Protein AF-A0A7J9KG15-F1 (afdb_monomer)

InterPro domains:
  IPR039307 GPI-anchored protein LORELEI-like [PTHR31533] (1-85)
  IPR058888 GPI-anchored protein LLG1-like domain [PF26578] (4-80)

Solvent-accessible surface area (backbone atoms only — not comparable to full-atom values): 5403 Å² total; per-residue (Å²): 90,97,69,68,58,89,79,55,81,58,59,62,35,50,74,55,34,46,76,93,78,49,52,40,74,43,33,40,54,23,44,42,70,66,44,46,88,44,42,73,56,47,66,33,84,92,47,52,30,45,61,54,43,51,52,49,50,27,65,78,54,70,47,65,89,59,50,64,71,69,57,38,62,78,54,96,87,38,65,81,62,75,78,73,73,78,86,125

Foldseek 3Di:
DPDPLVPDDLCLQQVQQDDDVRQLVRNQVSVLVVCVVVVVVLPPPVDCVVVVNQVVNCVVNVDDPCPCVVSFAPDPVTHDRDPPDPPD

Nearest PDB structures (foldseek):
  6a5d-assembly2_B  TM=9.292E-01  e=3.312E-10  Arabidopsis thaliana
  6a5e-assembly2_D  TM=9.715E-01  e=2.087E-09  Arabidopsis thaliana

pLDDT: mean 86.38, std 12.65, range [38.81, 95.12]

Sequence (88 aa):
CPIKFEFLNYTIITSECKGPKYPANRCCAAFKKFACPYAKQINDLTTDCASTMFSYINLYGKYPPGLFAAECREGKQGLKCPKSAPTR

Radius of gyration: 12.72 Å; Cα contacts (8 Å, |Δi|>4): 76; chains: 1; bounding box: 36×28×29 Å

Organism: NCBI:txid34283

Secondary structure (DSSP, 8-state):
--S-GGGS-THHHHTTS-TTT--HHHHHHHHHHHHGGGHHHHT-TTSSHHHHHHHHHHHHHTPPTTHHHHH---STT--PPPP-----

Structure (mmCIF, N/CA/C/O backbone):
data_AF-A0A7J9KG15-F1
#
_entry.id   AF-A0A7J9KG15-F1
#
loop_
_atom_site.group_PDB
_atom_site.id
_atom_site.type_symbol
_atom_site.label_atom_id
_atom_site.label_alt_id
_atom_site.label_comp_id
_atom_site.label_asym_id
_atom_site.label_entity_id
_atom_site.label_seq_id
_atom_site.pdbx_PDB_ins_code
_atom_site.Cartn_x
_atom_site.Cartn_y
_atom_site.Cartn_z
_atom_site.occupancy
_atom_site.B_iso_or_equiv
_atom_site.auth_seq_id
_atom_site.auth_comp_id
_atom_site.auth_asym_id
_atom_site.auth_atom_id
_atom_site.pdbx_PDB_model_num
ATOM 1 N N . CYS A 1 1 ? -6.372 -1.425 14.193 1.00 83.94 1 CYS A N 1
ATOM 2 C CA . CYS A 1 1 ? -7.033 -1.055 12.924 1.00 83.94 1 CYS A CA 1
ATOM 3 C C . CYS A 1 1 ? -8.407 -1.728 12.826 1.00 83.94 1 CYS A C 1
ATOM 5 O O . CYS A 1 1 ? -8.462 -2.926 13.077 1.00 83.94 1 CYS A O 1
ATOM 7 N N . PRO A 1 2 ? -9.508 -1.037 12.456 1.00 89.06 2 PRO A N 1
ATOM 8 C CA . PRO A 1 2 ? -10.821 -1.682 12.284 1.00 89.06 2 PRO A CA 1
ATOM 9 C C . PRO A 1 2 ? -10.915 -2.559 11.021 1.00 89.06 2 PRO A C 1
ATOM 11 O O . PRO A 1 2 ? -11.817 -3.385 10.907 1.00 89.06 2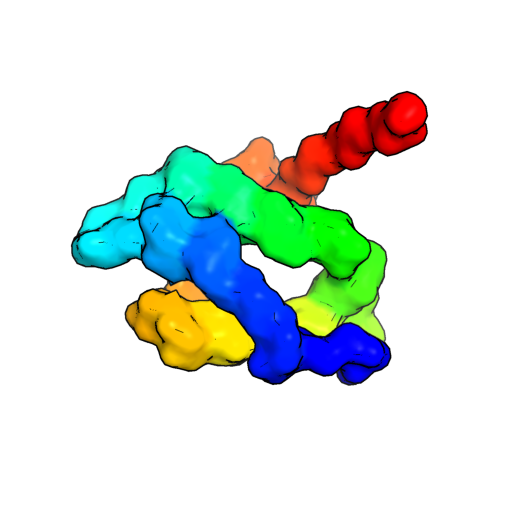 PRO A O 1
ATOM 14 N N . ILE A 1 3 ? -9.995 -2.387 10.066 1.00 92.31 3 ILE A N 1
ATOM 15 C CA . ILE A 1 3 ? -9.933 -3.179 8.834 1.00 92.31 3 ILE A CA 1
ATOM 16 C C . ILE A 1 3 ? -9.101 -4.439 9.075 1.00 92.31 3 ILE A C 1
ATOM 18 O O . ILE A 1 3 ? -7.948 -4.361 9.499 1.00 92.31 3 ILE A O 1
ATOM 22 N N . LYS A 1 4 ? -9.666 -5.604 8.747 1.00 92.88 4 LYS A N 1
ATOM 23 C CA . LYS A 1 4 ? -8.960 -6.889 8.812 1.00 92.88 4 LYS A CA 1
ATOM 24 C C . LYS A 1 4 ? -8.143 -7.125 7.539 1.00 92.88 4 LYS A C 1
ATOM 26 O O . LYS A 1 4 ? -8.550 -7.898 6.675 1.00 92.88 4 LYS A O 1
ATOM 31 N N . PHE A 1 5 ? -7.001 -6.444 7.425 1.00 93.75 5 PHE A N 1
ATOM 32 C CA . PHE A 1 5 ? -6.103 -6.556 6.266 1.00 93.75 5 PHE A CA 1
ATOM 33 C C . PHE A 1 5 ? -5.696 -8.007 5.962 1.00 93.75 5 PHE A C 1
ATOM 35 O O . PHE A 1 5 ? -5.655 -8.383 4.799 1.00 93.75 5 PHE A O 1
ATOM 42 N N . GLU A 1 6 ? -5.526 -8.840 6.989 1.00 92.31 6 GLU A N 1
ATOM 43 C CA . GLU A 1 6 ? -5.197 -10.270 6.884 1.00 92.31 6 GLU A CA 1
ATOM 44 C C . GLU A 1 6 ? -6.038 -11.051 5.861 1.00 92.31 6 GLU A C 1
ATOM 46 O O . GLU A 1 6 ? -5.499 -11.898 5.149 1.00 92.31 6 GLU A O 1
ATOM 51 N N . PHE A 1 7 ? -7.336 -10.739 5.768 1.00 92.50 7 PHE A N 1
ATOM 52 C CA . PHE A 1 7 ? -8.305 -11.457 4.932 1.00 92.50 7 PHE A CA 1
ATOM 53 C C . PHE A 1 7 ? -8.618 -10.750 3.605 1.00 92.50 7 PHE A C 1
ATOM 55 O O . PHE A 1 7 ? -9.554 -11.139 2.905 1.00 92.50 7 PHE A O 1
ATOM 62 N N . LEU A 1 8 ? -7.886 -9.690 3.250 1.00 94.12 8 LEU A N 1
ATOM 63 C CA . LEU A 1 8 ? -8.096 -8.999 1.979 1.00 94.12 8 LEU A CA 1
ATOM 64 C C . LEU A 1 8 ? -7.457 -9.746 0.804 1.00 94.12 8 LEU A C 1
ATOM 66 O O . LEU A 1 8 ? -6.545 -10.555 0.952 1.00 94.12 8 LEU A O 1
ATOM 70 N N . ASN A 1 9 ? -7.928 -9.441 -0.406 1.00 93.69 9 ASN A N 1
A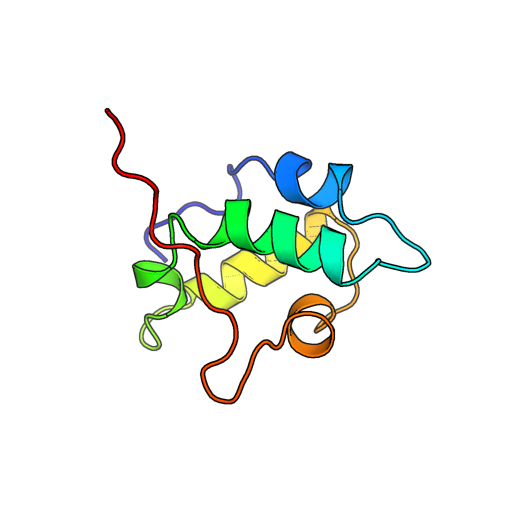TOM 71 C CA . ASN A 1 9 ? -7.391 -10.032 -1.623 1.00 93.69 9 ASN A CA 1
ATOM 72 C C . ASN A 1 9 ? -6.116 -9.297 -2.085 1.00 93.69 9 ASN A C 1
ATOM 74 O O . ASN A 1 9 ? -6.183 -8.232 -2.701 1.00 93.69 9 ASN A O 1
ATOM 78 N N . TYR A 1 10 ? -4.954 -9.900 -1.826 1.00 94.06 10 TYR A N 1
ATOM 79 C CA . TYR A 1 10 ? -3.639 -9.381 -2.226 1.00 94.06 10 TYR A CA 1
ATOM 80 C C . TYR A 1 10 ? -3.275 -9.648 -3.691 1.00 94.06 10 TYR A C 1
ATOM 82 O O . TYR A 1 10 ? -2.312 -9.063 -4.195 1.00 94.06 10 TYR A O 1
ATOM 90 N N . THR A 1 11 ? -4.054 -10.465 -4.408 1.00 94.19 11 THR A N 1
ATOM 91 C CA . THR A 1 11 ? -3.826 -10.760 -5.830 1.00 94.19 11 THR A CA 1
ATOM 92 C C . THR A 1 11 ? -3.858 -9.497 -6.681 1.00 94.19 11 THR A C 1
ATOM 94 O O . THR A 1 11 ? -3.127 -9.414 -7.664 1.00 94.19 11 THR A O 1
ATOM 97 N N . ILE A 1 12 ? -4.614 -8.468 -6.282 1.00 93.19 12 ILE A N 1
ATOM 98 C CA . ILE A 1 12 ? -4.641 -7.178 -6.988 1.00 93.19 12 ILE A CA 1
ATOM 99 C C . ILE A 1 12 ? -3.264 -6.501 -7.050 1.00 93.19 12 ILE A C 1
ATOM 101 O O . ILE A 1 12 ? -2.989 -5.785 -8.006 1.00 93.19 12 ILE A O 1
ATOM 105 N N . ILE A 1 13 ? -2.390 -6.753 -6.067 1.00 93.62 13 ILE A N 1
ATOM 106 C CA . ILE A 1 13 ? -1.013 -6.250 -6.052 1.00 93.62 13 ILE A CA 1
ATOM 107 C C . ILE A 1 13 ? -0.073 -7.279 -6.674 1.00 93.62 13 ILE A C 1
ATOM 109 O O . ILE A 1 13 ? 0.704 -6.938 -7.560 1.00 93.62 13 ILE A O 1
ATOM 113 N N . THR A 1 14 ? -0.141 -8.540 -6.241 1.00 93.38 14 THR A N 1
ATOM 114 C CA . THR A 1 14 ? 0.834 -9.580 -6.626 1.00 93.38 14 THR A CA 1
ATOM 115 C C . THR A 1 14 ? 0.714 -10.052 -8.076 1.00 93.38 14 THR A C 1
ATOM 117 O O . THR A 1 14 ? 1.682 -10.568 -8.638 1.00 93.38 14 THR A O 1
ATOM 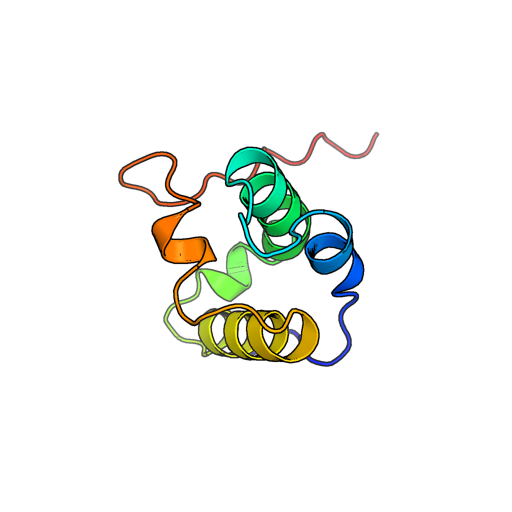120 N N . SER A 1 15 ? -0.434 -9.844 -8.725 1.00 93.69 15 SER A N 1
ATOM 121 C CA . SER A 1 15 ? -0.597 -10.119 -10.161 1.00 93.69 15 SER A CA 1
ATOM 122 C C . SER A 1 15 ? 0.060 -9.063 -11.058 1.00 93.69 15 SER A C 1
ATOM 124 O O . SER A 1 15 ? 0.548 -9.408 -12.136 1.00 93.69 15 SER A O 1
ATOM 126 N N . GLU A 1 16 ? 0.135 -7.812 -10.602 1.00 92.62 16 GLU A N 1
ATOM 127 C CA . GLU A 1 16 ? 0.604 -6.664 -11.390 1.00 92.62 16 GLU A CA 1
ATOM 128 C C . GLU A 1 16 ? 2.038 -6.244 -11.038 1.00 92.62 16 GLU A C 1
ATOM 130 O O . GLU A 1 16 ? 2.839 -5.908 -11.916 1.00 92.62 16 GLU A O 1
ATOM 135 N N . CYS A 1 17 ? 2.381 -6.273 -9.750 1.00 91.81 17 CYS A N 1
ATOM 136 C CA . CYS A 1 17 ? 3.681 -5.879 -9.227 1.00 91.81 17 CYS A CA 1
ATOM 137 C C . CYS A 1 17 ? 4.584 -7.105 -9.079 1.00 91.81 17 CYS A C 1
ATOM 139 O O . CYS A 1 17 ? 4.646 -7.735 -8.029 1.00 91.81 17 CYS A O 1
ATOM 141 N N . LYS A 1 18 ? 5.283 -7.477 -10.152 1.00 89.81 18 LYS A N 1
ATOM 142 C CA . LYS A 1 18 ? 6.166 -8.650 -10.148 1.00 89.81 18 LYS A CA 1
ATOM 143 C C . LYS A 1 18 ? 7.638 -8.257 -10.112 1.00 89.81 18 LYS A C 1
ATOM 145 O O . LYS A 1 18 ? 8.084 -7.364 -10.837 1.00 89.81 18 LYS A O 1
ATOM 150 N N . GLY A 1 19 ? 8.387 -8.965 -9.274 1.00 85.75 19 GLY A N 1
ATOM 151 C CA . GLY A 1 19 ? 9.843 -8.911 -9.255 1.00 85.75 19 GLY A CA 1
ATOM 152 C C . GLY A 1 19 ? 10.459 -9.561 -10.501 1.00 85.75 19 GLY A C 1
ATOM 153 O O . GLY A 1 19 ? 9.763 -10.240 -11.259 1.00 85.75 19 GLY A O 1
ATOM 154 N N . PRO A 1 20 ? 11.766 -9.359 -10.734 1.00 85.69 20 PRO A N 1
ATOM 155 C CA . PRO A 1 20 ? 12.711 -8.659 -9.854 1.00 85.69 20 PRO A CA 1
ATOM 156 C C . PRO A 1 20 ? 12.763 -7.137 -10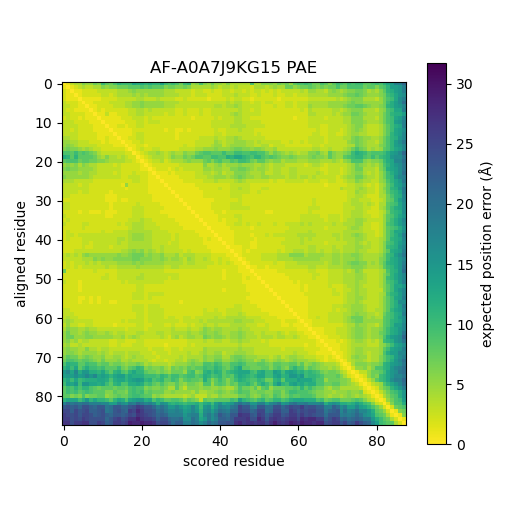.065 1.00 85.69 20 PRO A C 1
ATOM 158 O O . PRO A 1 20 ? 13.326 -6.433 -9.238 1.00 85.69 20 PRO A O 1
ATOM 161 N N . LYS A 1 21 ? 12.197 -6.621 -11.164 1.00 84.75 21 LYS A N 1
ATOM 162 C CA . LYS A 1 21 ? 12.322 -5.201 -11.540 1.00 84.75 21 LYS A CA 1
ATOM 163 C C . LYS A 1 21 ? 11.271 -4.279 -10.916 1.00 84.75 21 LYS A C 1
ATOM 165 O O . LYS A 1 21 ? 11.458 -3.076 -10.995 1.00 84.75 21 LYS A O 1
ATOM 170 N N . TYR A 1 22 ? 10.178 -4.823 -10.368 1.00 88.31 22 TYR A N 1
ATOM 171 C CA . TYR A 1 22 ? 9.095 -4.080 -9.702 1.00 88.31 22 TYR A CA 1
ATOM 172 C C . TYR A 1 22 ? 8.726 -2.759 -10.403 1.00 88.31 22 TYR A C 1
ATOM 174 O O . TYR A 1 22 ? 8.969 -1.682 -9.868 1.00 88.31 22 TYR A O 1
ATOM 182 N N . PRO A 1 23 ? 8.156 -2.809 -11.620 1.00 89.88 23 PRO A N 1
ATOM 183 C CA . PRO A 1 23 ? 7.914 -1.603 -12.406 1.00 89.88 23 PRO A CA 1
ATOM 184 C C . PRO A 1 23 ? 6.975 -0.636 -11.669 1.00 89.88 23 PRO A C 1
ATOM 186 O O . PRO A 1 23 ? 5.782 -0.929 -11.531 1.00 89.88 23 PRO A O 1
ATOM 189 N N . ALA A 1 24 ? 7.502 0.529 -11.263 1.00 88.62 24 ALA A N 1
ATOM 190 C CA . ALA A 1 24 ? 6.803 1.547 -10.473 1.00 88.62 24 ALA A CA 1
ATOM 191 C C . ALA A 1 24 ? 5.386 1.822 -10.990 1.00 88.62 24 ALA A C 1
ATOM 193 O O . ALA A 1 24 ? 4.414 1.702 -10.255 1.00 88.62 24 ALA A O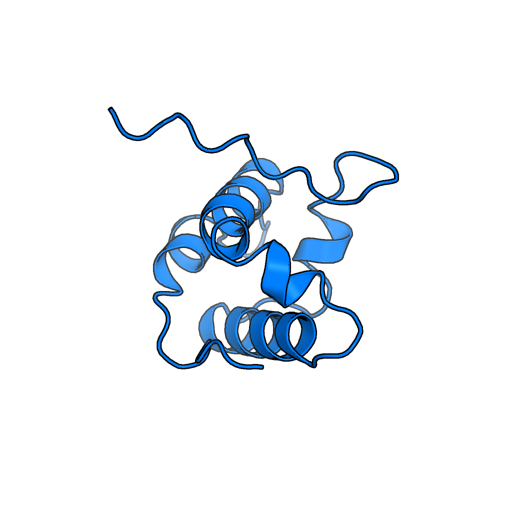 1
ATOM 194 N N . ASN A 1 25 ? 5.233 2.063 -12.294 1.00 87.38 25 ASN A N 1
ATOM 195 C CA . ASN A 1 25 ? 3.937 2.372 -12.902 1.00 87.38 25 ASN A CA 1
ATOM 196 C C . ASN A 1 25 ? 2.863 1.309 -12.609 1.00 87.38 25 ASN A C 1
ATOM 198 O O . ASN A 1 25 ? 1.724 1.655 -12.297 1.00 87.38 25 ASN A O 1
ATOM 202 N N . ARG A 1 26 ? 3.215 0.016 -12.670 1.00 91.44 26 ARG A N 1
ATOM 203 C CA . ARG A 1 26 ? 2.272 -1.078 -12.384 1.00 91.44 26 ARG A CA 1
ATOM 204 C C . ARG A 1 26 ? 2.102 -1.292 -10.888 1.00 91.44 26 ARG A C 1
ATOM 206 O O . ARG A 1 26 ? 0.971 -1.393 -10.422 1.00 91.44 26 ARG A O 1
ATOM 213 N N . CYS A 1 27 ? 3.204 -1.302 -10.138 1.00 92.00 27 CYS A N 1
ATOM 214 C CA . CYS A 1 27 ? 3.188 -1.487 -8.689 1.00 92.00 27 CYS A CA 1
ATOM 215 C C . CYS A 1 27 ? 2.372 -0.404 -7.982 1.00 92.00 27 CYS A C 1
ATOM 217 O O . CYS A 1 27 ? 1.512 -0.713 -7.161 1.00 92.00 27 CYS A O 1
ATOM 219 N N . CYS A 1 28 ? 2.566 0.855 -8.360 1.00 90.81 28 CYS A N 1
ATOM 220 C CA . CYS A 1 28 ? 1.855 1.986 -7.788 1.00 90.81 28 CYS A CA 1
ATOM 221 C C . CYS A 1 28 ? 0.396 2.030 -8.235 1.00 90.81 28 CYS A C 1
ATOM 223 O O . CYS A 1 28 ? -0.475 2.297 -7.412 1.00 90.81 28 CYS A O 1
ATOM 225 N N . ALA A 1 29 ? 0.088 1.710 -9.498 1.00 91.50 29 ALA A N 1
ATOM 226 C CA . ALA A 1 29 ? -1.300 1.610 -9.950 1.00 91.50 29 ALA A CA 1
ATOM 227 C C . ALA A 1 29 ? -2.070 0.503 -9.208 1.00 91.50 29 ALA A C 1
ATOM 229 O O . ALA A 1 29 ? -3.199 0.721 -8.770 1.00 91.50 29 ALA A O 1
ATOM 230 N N . ALA A 1 30 ? -1.454 -0.663 -9.024 1.00 93.19 30 ALA A N 1
ATOM 231 C CA . ALA A 1 30 ? -2.028 -1.775 -8.277 1.00 93.19 30 ALA A CA 1
ATOM 232 C C . ALA A 1 30 ? -2.199 -1.444 -6.787 1.00 93.19 30 ALA A C 1
ATOM 234 O O . ALA A 1 30 ? -3.276 -1.643 -6.220 1.00 93.19 30 ALA A O 1
ATOM 235 N N . PHE A 1 31 ? -1.172 -0.849 -6.176 1.00 92.81 31 PHE A N 1
ATOM 236 C CA . PHE A 1 31 ? -1.214 -0.381 -4.795 1.00 92.81 31 PHE A CA 1
ATOM 237 C C . PHE A 1 31 ? -2.330 0.646 -4.575 1.00 92.81 31 PHE A C 1
ATOM 239 O O . PHE A 1 31 ? -3.085 0.517 -3.616 1.00 92.81 31 PHE A O 1
ATOM 246 N N . LYS A 1 32 ? -2.522 1.606 -5.492 1.00 91.12 32 LYS A N 1
ATOM 247 C CA . LYS A 1 32 ? -3.656 2.546 -5.442 1.00 91.12 32 LYS A CA 1
ATOM 248 C C . LYS A 1 32 ? -4.996 1.821 -5.423 1.00 91.12 32 LYS A C 1
ATOM 250 O O . LYS A 1 32 ? -5.832 2.124 -4.580 1.00 91.12 32 LYS A O 1
ATOM 255 N N . LYS A 1 33 ? -5.211 0.857 -6.322 1.00 91.88 33 LYS A N 1
ATOM 256 C CA . LYS A 1 33 ? -6.480 0.112 -6.371 1.00 91.88 33 LYS A CA 1
ATOM 257 C C . LYS A 1 33 ? -6.769 -0.618 -5.056 1.00 91.88 33 LYS A C 1
ATOM 259 O O . LYS A 1 33 ? -7.920 -0.669 -4.640 1.00 91.88 33 LYS A O 1
ATOM 264 N N . PHE A 1 34 ? -5.733 -1.141 -4.401 1.00 92.94 34 PHE A N 1
ATOM 265 C CA . PHE A 1 34 ? -5.855 -1.815 -3.110 1.00 92.94 34 PHE A CA 1
ATOM 266 C C . PHE A 1 34 ? -6.067 -0.849 -1.935 1.00 92.94 34 PHE A C 1
ATOM 268 O O . PHE A 1 34 ? -6.954 -1.061 -1.115 1.00 92.94 34 PHE A O 1
ATOM 275 N N . ALA A 1 35 ? -5.254 0.206 -1.840 1.00 92.25 35 ALA A N 1
ATOM 276 C CA . ALA A 1 35 ? -5.175 1.067 -0.662 1.00 92.25 35 ALA A CA 1
ATOM 277 C C . ALA A 1 35 ? -6.227 2.187 -0.654 1.00 92.25 35 ALA A C 1
ATOM 279 O O . ALA A 1 35 ? -6.682 2.601 0.410 1.00 92.25 35 ALA A O 1
ATOM 280 N N . CYS A 1 36 ? -6.646 2.679 -1.823 1.00 91.12 36 CYS A N 1
ATOM 281 C CA . CYS A 1 36 ? -7.535 3.837 -1.908 1.00 91.12 36 CYS A CA 1
ATOM 282 C C . CYS A 1 36 ? -8.929 3.662 -1.286 1.00 91.12 36 CYS A C 1
ATOM 284 O O . CYS A 1 36 ? -9.395 4.620 -0.667 1.00 91.12 36 CYS A O 1
ATOM 286 N N . PRO A 1 37 ? -9.583 2.486 -1.347 1.00 91.69 37 PRO A N 1
ATOM 287 C CA . PRO A 1 37 ? -10.821 2.242 -0.600 1.00 91.69 37 PRO A CA 1
ATOM 288 C C . PRO A 1 37 ? -10.671 2.418 0.919 1.00 91.69 37 PRO A C 1
ATOM 290 O O . PRO A 1 37 ? -11.642 2.728 1.605 1.00 91.69 37 PRO A O 1
ATOM 293 N N . TYR A 1 38 ? -9.450 2.262 1.436 1.00 92.25 38 TYR A N 1
ATOM 294 C CA . TYR A 1 38 ? -9.118 2.347 2.858 1.00 92.25 38 TYR A CA 1
ATOM 295 C C . TYR A 1 38 ? -8.288 3.593 3.194 1.00 92.25 38 TYR A C 1
ATOM 297 O O . TYR A 1 38 ? -7.715 3.675 4.281 1.00 92.25 38 TYR A O 1
ATOM 305 N N . ALA A 1 39 ? -8.219 4.573 2.281 1.00 91.12 39 ALA A N 1
ATOM 306 C CA . ALA A 1 39 ? -7.373 5.760 2.410 1.00 91.12 39 ALA A CA 1
ATOM 307 C C . ALA A 1 39 ? -7.618 6.521 3.721 1.00 91.12 39 ALA A C 1
ATOM 309 O O . ALA A 1 39 ? -6.680 7.025 4.327 1.00 91.12 39 ALA A O 1
ATOM 310 N N . LYS A 1 40 ? -8.869 6.595 4.187 1.00 90.31 40 LYS A N 1
ATOM 311 C CA . LYS A 1 40 ? -9.208 7.285 5.438 1.00 90.31 40 LYS A CA 1
ATOM 312 C C . LYS A 1 40 ? -8.587 6.590 6.653 1.00 90.31 40 LYS A C 1
ATOM 314 O O . LYS A 1 40 ? -8.048 7.261 7.519 1.00 90.31 40 LYS A O 1
ATOM 319 N N . GLN A 1 41 ? -8.657 5.263 6.697 1.00 92.31 41 GLN A N 1
ATOM 320 C CA . GLN A 1 41 ? -8.180 4.447 7.809 1.00 92.31 41 GLN A CA 1
ATOM 321 C C . GLN A 1 41 ? -6.654 4.351 7.816 1.00 92.31 41 GLN A C 1
ATOM 323 O O . GLN A 1 41 ? -6.042 4.440 8.870 1.00 92.31 41 GLN A O 1
ATOM 328 N N . ILE A 1 42 ? -6.021 4.197 6.650 1.00 91.88 42 ILE A N 1
ATOM 329 C CA . ILE A 1 42 ? -4.553 4.115 6.568 1.00 91.88 42 ILE A CA 1
ATOM 330 C C . ILE A 1 42 ? -3.873 5.475 6.774 1.00 91.88 42 ILE A C 1
ATOM 332 O O . ILE A 1 42 ? -2.716 5.506 7.171 1.00 91.88 42 ILE A O 1
ATOM 336 N N . ASN A 1 43 ? -4.571 6.589 6.526 1.00 90.19 43 ASN A N 1
ATOM 337 C CA . ASN A 1 43 ? -4.066 7.932 6.828 1.00 90.19 43 ASN A CA 1
ATOM 338 C C . ASN A 1 43 ? -4.369 8.377 8.271 1.00 90.19 43 ASN A C 1
ATOM 340 O O . ASN A 1 43 ? -3.986 9.482 8.655 1.00 90.19 43 ASN A O 1
ATOM 344 N N . ASP A 1 44 ? -5.051 7.552 9.069 1.00 92.19 44 ASP A N 1
ATOM 345 C CA . ASP A 1 44 ? -5.277 7.827 10.483 1.00 92.19 44 ASP A CA 1
ATOM 346 C C . ASP A 1 44 ? -4.031 7.460 11.299 1.00 92.19 44 ASP A C 1
ATOM 348 O O . ASP A 1 44 ? -3.798 6.293 11.631 1.00 92.19 44 ASP A O 1
ATOM 352 N N . LEU A 1 45 ? -3.245 8.487 11.629 1.00 89.69 45 LEU A N 1
ATOM 353 C CA . LEU A 1 45 ? -2.002 8.383 12.398 1.00 89.69 45 LEU A CA 1
ATOM 354 C C . LEU A 1 45 ? -2.211 7.925 13.851 1.00 89.69 45 LEU A C 1
ATOM 356 O O . LEU A 1 45 ? -1.234 7.626 14.532 1.00 89.69 45 LEU A O 1
ATOM 360 N N . THR A 1 46 ? -3.454 7.871 14.338 1.00 94.00 46 THR A N 1
ATOM 361 C CA . THR A 1 46 ? -3.770 7.337 15.674 1.00 94.00 46 THR A CA 1
ATOM 362 C C . THR A 1 46 ? -3.893 5.812 15.683 1.00 94.00 46 THR A C 1
ATOM 364 O O . THR A 1 46 ? -4.013 5.206 16.747 1.00 94.00 46 THR A O 1
ATOM 367 N N . THR A 1 47 ? -3.845 5.176 14.507 1.00 92.88 47 THR A N 1
ATOM 368 C CA . THR A 1 47 ? -4.001 3.730 14.344 1.00 92.88 47 THR A CA 1
ATOM 369 C C . THR A 1 47 ? -2.780 3.0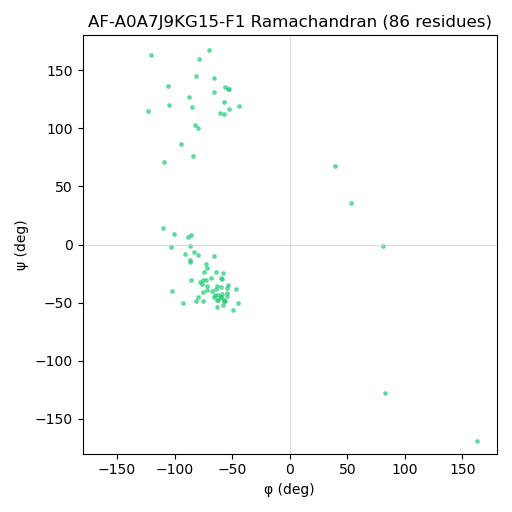89 13.691 1.00 92.88 47 THR A C 1
ATOM 371 O O . THR A 1 47 ? -1.975 3.727 13.020 1.00 92.88 47 THR A O 1
ATOM 374 N N . ASP A 1 48 ? -2.679 1.774 13.827 1.00 93.69 48 ASP A N 1
ATOM 375 C CA . ASP A 1 48 ? -1.670 0.934 13.185 1.00 93.69 48 ASP A CA 1
ATOM 376 C C . ASP A 1 48 ? -2.057 0.482 11.762 1.00 93.69 48 ASP A C 1
ATOM 378 O O . ASP A 1 48 ? -1.345 -0.325 11.168 1.00 93.69 48 ASP A O 1
ATOM 382 N N . CYS A 1 49 ? -3.152 0.997 11.181 1.00 93.19 49 CYS A N 1
ATOM 383 C CA . CYS A 1 49 ? -3.693 0.514 9.905 1.00 93.19 49 CYS A CA 1
ATOM 384 C C . CYS A 1 49 ? -2.669 0.507 8.763 1.00 93.19 49 CYS A C 1
ATOM 386 O O . CYS A 1 49 ? -2.600 -0.471 8.019 1.00 93.19 49 CYS A O 1
ATOM 388 N N . ALA A 1 50 ? -1.871 1.569 8.620 1.00 92.06 50 ALA A N 1
ATOM 389 C CA . ALA A 1 50 ? -0.840 1.635 7.586 1.00 92.06 50 ALA A CA 1
ATOM 390 C C . ALA A 1 50 ? 0.232 0.555 7.784 1.00 92.06 50 ALA A C 1
ATOM 392 O O . ALA A 1 50 ? 0.559 -0.174 6.846 1.00 92.06 50 ALA A O 1
ATOM 393 N N . SER A 1 51 ? 0.738 0.414 9.011 1.00 92.88 51 SER A N 1
ATOM 394 C CA . SER A 1 51 ? 1.755 -0.580 9.363 1.00 92.88 51 SER A CA 1
ATOM 395 C C . SER A 1 51 ? 1.242 -2.003 9.143 1.00 92.88 51 SER A C 1
ATOM 397 O O . SER A 1 51 ? 1.907 -2.792 8.475 1.00 92.88 51 SER A O 1
ATOM 399 N N . THR A 1 52 ? 0.033 -2.324 9.618 1.00 94.56 52 THR A N 1
ATOM 400 C CA . THR A 1 52 ? -0.596 -3.637 9.407 1.00 94.56 52 THR A CA 1
ATOM 401 C C . THR A 1 52 ? -0.783 -3.936 7.921 1.00 94.56 52 THR A C 1
ATOM 403 O O . THR A 1 52 ? -0.460 -5.034 7.466 1.00 94.56 52 THR A O 1
ATOM 406 N N . MET A 1 53 ? -1.267 -2.959 7.146 1.00 94.69 53 MET A N 1
ATOM 407 C CA . MET A 1 53 ? -1.445 -3.097 5.703 1.00 94.69 53 MET A CA 1
ATOM 408 C C . MET A 1 53 ? -0.121 -3.452 5.016 1.00 94.69 53 MET A C 1
ATOM 410 O O . MET A 1 53 ? -0.063 -4.442 4.286 1.00 94.69 53 MET A O 1
ATOM 414 N N . PHE A 1 54 ? 0.945 -2.682 5.261 1.00 93.56 54 PHE A N 1
ATOM 415 C CA . PHE A 1 54 ? 2.248 -2.928 4.641 1.00 93.56 54 PHE A CA 1
ATOM 416 C C . PHE A 1 54 ? 2.860 -4.266 5.059 1.00 93.56 54 PHE A C 1
ATOM 418 O O . PHE A 1 54 ? 3.420 -4.952 4.206 1.00 93.56 54 PHE A O 1
ATOM 425 N N . SER A 1 55 ? 2.711 -4.677 6.321 1.00 93.81 55 SER A N 1
ATOM 426 C CA . SER A 1 55 ? 3.183 -5.985 6.790 1.00 93.81 55 SER A CA 1
ATOM 427 C C . SER A 1 55 ? 2.587 -7.129 5.974 1.00 93.81 55 SER A C 1
ATOM 429 O O . SER A 1 55 ? 3.328 -7.969 5.468 1.00 93.81 55 SER A O 1
ATOM 431 N N . TYR A 1 56 ? 1.268 -7.131 5.762 1.00 95.12 56 TYR A N 1
ATOM 432 C CA . TYR A 1 56 ? 0.624 -8.176 4.967 1.00 95.12 56 TYR A CA 1
ATOM 433 C C . TYR A 1 56 ? 0.923 -8.066 3.468 1.00 95.12 56 TYR A C 1
ATOM 435 O O . TYR A 1 56 ? 1.114 -9.090 2.815 1.00 95.12 56 TYR A O 1
ATOM 443 N N . ILE A 1 57 ? 1.030 -6.850 2.916 1.00 94.38 57 ILE A N 1
ATOM 444 C CA . ILE A 1 57 ? 1.469 -6.661 1.523 1.00 94.38 57 ILE A CA 1
ATOM 445 C C . ILE A 1 57 ? 2.845 -7.306 1.314 1.00 94.38 57 ILE A C 1
ATOM 447 O O . ILE A 1 57 ? 3.034 -8.062 0.360 1.00 94.38 57 ILE A O 1
ATOM 451 N N . ASN A 1 58 ? 3.791 -7.037 2.215 1.00 93.12 58 ASN A N 1
ATOM 452 C CA . ASN A 1 58 ? 5.144 -7.579 2.134 1.00 93.12 58 ASN A CA 1
ATOM 453 C C . ASN A 1 58 ? 5.154 -9.095 2.351 1.00 93.12 58 ASN A C 1
ATOM 455 O O . ASN A 1 58 ? 5.856 -9.798 1.629 1.00 93.12 58 ASN A O 1
ATOM 459 N N . LEU A 1 59 ? 4.345 -9.604 3.285 1.00 94.06 59 LEU A N 1
ATOM 460 C CA . LEU A 1 59 ? 4.237 -11.033 3.575 1.00 94.06 59 LEU A CA 1
ATOM 461 C C . LEU A 1 59 ? 3.711 -11.825 2.368 1.00 94.06 59 LEU A C 1
ATOM 463 O O . LEU A 1 59 ? 4.358 -12.771 1.920 1.00 94.06 59 LEU A O 1
ATOM 467 N N . TYR A 1 60 ? 2.567 -11.424 1.807 1.00 93.25 60 TYR A N 1
ATOM 468 C CA . TYR A 1 60 ? 1.931 -12.147 0.701 1.00 93.25 60 TYR A CA 1
ATOM 469 C C . TYR A 1 60 ? 2.624 -11.916 -0.644 1.00 93.25 60 TYR A C 1
ATOM 471 O O . TYR A 1 60 ? 2.663 -12.812 -1.486 1.00 93.25 60 TYR A O 1
ATOM 479 N N . GLY A 1 61 ? 3.169 -10.719 -0.861 1.00 90.75 61 GLY A N 1
ATOM 480 C CA . GLY A 1 61 ? 3.856 -10.367 -2.100 1.00 90.75 61 GLY A CA 1
ATOM 481 C C . GLY A 1 61 ? 5.355 -10.638 -2.110 1.00 90.75 61 GLY A C 1
ATOM 482 O O . GLY A 1 61 ? 5.971 -10.513 -3.166 1.00 90.75 61 GLY A O 1
ATOM 483 N N . LYS A 1 62 ? 5.944 -11.009 -0.965 1.00 92.38 62 LYS A N 1
ATOM 484 C CA . LYS A 1 62 ? 7.399 -11.143 -0.772 1.00 92.38 62 LYS A CA 1
ATOM 485 C C . LYS A 1 62 ? 8.162 -9.876 -1.190 1.00 92.38 62 LYS A C 1
ATOM 487 O O . LYS A 1 62 ? 9.256 -9.955 -1.749 1.00 92.38 62 LYS A O 1
ATOM 492 N N . TYR A 1 63 ? 7.569 -8.706 -0.950 1.00 92.69 63 TYR A N 1
ATOM 493 C CA . TYR A 1 63 ? 8.166 -7.423 -1.319 1.00 92.69 63 TYR A CA 1
ATOM 494 C C . TYR A 1 63 ? 9.206 -6.968 -0.291 1.00 92.69 63 TYR A C 1
ATOM 496 O O . TYR A 1 63 ? 9.008 -7.171 0.911 1.00 92.69 63 TYR A O 1
ATOM 504 N N . PRO A 1 64 ? 10.288 -6.305 -0.734 1.00 91.62 64 PRO A N 1
ATOM 505 C CA . PRO A 1 64 ? 11.233 -5.691 0.180 1.00 91.62 64 PRO A CA 1
ATOM 506 C C . PRO A 1 64 ? 10.573 -4.538 0.961 1.00 91.62 64 PRO A C 1
ATOM 508 O O . PRO A 1 64 ? 9.761 -3.790 0.397 1.00 91.62 64 PRO A O 1
ATOM 511 N N . PRO A 1 65 ? 10.929 -4.353 2.247 1.00 89.31 65 PRO A N 1
ATOM 512 C CA . PRO A 1 65 ? 10.442 -3.235 3.044 1.00 89.31 65 PRO A CA 1
ATOM 513 C C . PRO A 1 65 ? 10.714 -1.896 2.354 1.00 89.31 65 PRO A C 1
ATOM 515 O O . PRO A 1 65 ? 11.811 -1.648 1.861 1.00 89.31 65 PRO A O 1
ATOM 518 N N . GLY A 1 66 ? 9.707 -1.025 2.320 1.00 86.81 66 GLY A N 1
ATOM 519 C CA . GLY A 1 66 ? 9.840 0.309 1.735 1.00 86.81 66 GLY A CA 1
ATOM 520 C C . GLY A 1 66 ? 9.715 0.382 0.210 1.00 86.81 66 GLY A C 1
ATOM 521 O O . GLY A 1 66 ? 9.718 1.498 -0.299 1.00 86.81 66 GLY A O 1
ATOM 522 N N . LEU A 1 67 ? 9.516 -0.736 -0.512 1.00 90.25 67 LEU A N 1
ATOM 523 C CA . LEU A 1 67 ? 9.354 -0.736 -1.978 1.00 90.25 67 LEU A CA 1
ATOM 524 C C . LEU A 1 67 ? 8.323 0.300 -2.443 1.00 90.25 67 LEU A C 1
ATOM 526 O O . LEU A 1 67 ? 8.636 1.204 -3.206 1.00 90.25 67 LEU A O 1
ATOM 530 N N . PHE A 1 68 ? 7.094 0.219 -1.933 1.00 89.25 68 PHE A N 1
ATOM 531 C CA . PHE A 1 68 ? 6.022 1.130 -2.338 1.00 89.25 68 PHE A CA 1
ATOM 532 C C . PHE A 1 68 ? 6.259 2.572 -1.871 1.00 89.25 68 PHE A C 1
ATOM 534 O O . PHE A 1 68 ? 5.826 3.503 -2.538 1.00 89.25 68 PHE A O 1
ATOM 541 N N . ALA A 1 69 ? 6.965 2.782 -0.758 1.00 86.12 69 ALA A N 1
ATOM 542 C CA . ALA A 1 69 ? 7.299 4.126 -0.289 1.00 86.12 69 ALA A CA 1
ATOM 543 C C . ALA A 1 69 ? 8.381 4.796 -1.158 1.00 86.12 69 ALA A C 1
ATOM 545 O O . ALA A 1 69 ? 8.381 6.021 -1.296 1.00 86.12 69 ALA A O 1
ATOM 546 N N . ALA A 1 70 ? 9.285 3.997 -1.734 1.00 85.44 70 ALA A N 1
ATOM 547 C CA . ALA A 1 70 ? 10.339 4.451 -2.633 1.00 85.44 70 ALA A CA 1
ATOM 548 C C . ALA A 1 70 ? 9.828 4.643 -4.069 1.00 85.44 70 ALA A C 1
ATOM 550 O O . ALA A 1 70 ? 10.041 5.701 -4.655 1.00 85.44 70 ALA A O 1
ATOM 551 N N . GLU A 1 71 ? 9.107 3.655 -4.605 1.00 85.38 71 GLU A N 1
ATOM 552 C CA . GLU A 1 71 ? 8.639 3.648 -5.997 1.00 85.38 71 GLU A CA 1
ATOM 553 C C . GLU A 1 71 ? 7.419 4.553 -6.217 1.00 85.38 71 GLU A C 1
ATOM 555 O O . GLU A 1 71 ? 7.243 5.130 -7.290 1.00 85.38 71 GLU A O 1
ATOM 560 N N . CYS A 1 72 ? 6.550 4.696 -5.210 1.00 84.38 72 CYS A N 1
ATOM 561 C CA . CYS A 1 72 ? 5.239 5.315 -5.380 1.00 84.38 72 CYS A CA 1
ATOM 562 C C . CYS A 1 72 ? 5.142 6.688 -4.716 1.00 84.38 72 CYS A C 1
ATOM 564 O O . CYS A 1 72 ? 4.421 6.887 -3.735 1.00 84.38 72 CYS A O 1
ATOM 566 N N . ARG A 1 73 ? 5.839 7.669 -5.299 1.00 77.56 73 ARG A N 1
ATOM 567 C CA . ARG A 1 73 ? 5.788 9.076 -4.882 1.00 77.56 73 ARG A CA 1
ATOM 568 C C . ARG A 1 73 ? 5.371 9.970 -6.050 1.00 77.56 73 ARG A C 1
ATOM 570 O O . ARG A 1 73 ? 6.109 10.130 -7.010 1.00 77.56 73 ARG A O 1
ATOM 577 N N . GLU A 1 74 ? 4.201 10.599 -5.939 1.00 74.62 74 GLU A N 1
ATOM 578 C CA . GLU A 1 74 ? 3.660 11.505 -6.973 1.00 74.62 74 GLU A CA 1
ATOM 579 C C . GLU A 1 74 ? 3.808 12.991 -6.613 1.00 74.62 74 GLU A C 1
ATOM 581 O O . GLU A 1 74 ? 3.423 13.873 -7.377 1.00 74.62 74 GLU A O 1
ATOM 586 N N . GLY A 1 75 ? 4.345 13.288 -5.429 1.00 69.06 75 GLY A N 1
ATOM 587 C CA . GLY A 1 75 ? 4.606 14.646 -4.966 1.00 69.06 75 GLY A CA 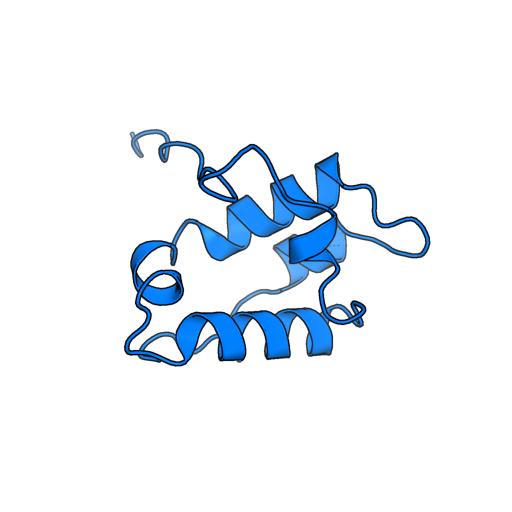1
ATOM 588 C C . GLY A 1 75 ? 4.820 14.717 -3.455 1.00 69.06 75 GLY A C 1
ATOM 589 O 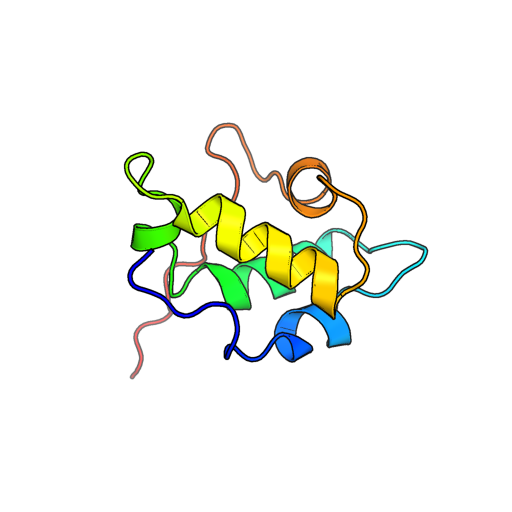O . GLY A 1 75 ? 4.938 13.697 -2.776 1.00 69.06 75 GLY A O 1
ATOM 590 N N . LYS A 1 76 ? 4.833 15.941 -2.910 1.00 70.62 76 LYS A N 1
ATOM 591 C CA . LYS A 1 76 ? 5.046 16.199 -1.469 1.00 70.62 76 LYS A CA 1
ATOM 592 C C . LYS A 1 76 ? 3.949 15.623 -0.564 1.00 70.62 76 LYS A C 1
ATOM 594 O O . LYS A 1 76 ? 4.198 15.376 0.605 1.00 70.62 76 LYS A O 1
ATOM 599 N N . GLN A 1 77 ? 2.752 15.408 -1.107 1.00 69.75 77 GLN A N 1
ATOM 600 C CA . GLN A 1 77 ? 1.593 14.859 -0.390 1.00 69.75 77 GLN A CA 1
ATOM 601 C C . GLN A 1 77 ? 1.537 13.320 -0.430 1.00 69.75 77 GLN A C 1
ATOM 603 O O . GLN A 1 77 ? 0.547 12.733 -0.008 1.00 69.75 77 GLN A O 1
ATOM 608 N N . GLY A 1 78 ? 2.573 12.661 -0.962 1.00 74.62 78 GLY A N 1
ATOM 609 C CA . GLY A 1 78 ? 2.611 11.210 -1.104 1.00 74.62 78 GLY A CA 1
ATOM 610 C C . GLY A 1 78 ? 1.886 10.730 -2.359 1.00 74.62 78 GLY A C 1
ATOM 611 O O . GLY A 1 78 ? 2.181 11.183 -3.468 1.00 74.62 78 GLY A O 1
ATOM 612 N N . LEU A 1 79 ? 0.973 9.778 -2.180 1.00 80.81 79 LEU A N 1
ATOM 613 C CA . LEU A 1 79 ? 0.290 9.074 -3.257 1.00 80.81 79 LEU A CA 1
ATOM 614 C C . LEU A 1 79 ? -1.150 9.576 -3.391 1.00 80.81 79 LEU A C 1
ATOM 616 O O . LEU A 1 79 ? -1.941 9.456 -2.455 1.00 80.81 79 LEU A O 1
ATOM 620 N N . LYS A 1 80 ? -1.523 10.116 -4.555 1.00 83.06 80 LYS A N 1
ATOM 621 C CA . LYS A 1 80 ? -2.894 10.587 -4.764 1.00 83.06 80 LYS A CA 1
ATOM 622 C C . LYS A 1 80 ? -3.775 9.427 -5.195 1.00 83.06 80 LYS A C 1
ATOM 624 O O . LYS A 1 80 ? -3.584 8.834 -6.262 1.00 83.06 80 LYS A O 1
ATOM 629 N N . CYS A 1 81 ? -4.782 9.133 -4.382 1.00 82.75 81 CYS A N 1
ATOM 630 C CA . CYS A 1 81 ? -5.855 8.253 -4.804 1.00 82.75 81 CYS A CA 1
ATOM 631 C C . CYS A 1 81 ? -6.642 8.908 -5.939 1.00 82.75 81 CYS A C 1
ATOM 633 O O . CYS A 1 81 ? -7.003 10.084 -5.815 1.00 82.75 81 CYS A O 1
ATOM 635 N N . PRO A 1 82 ? -6.898 8.196 -7.054 1.00 73.25 82 PRO A N 1
ATOM 636 C CA . PRO A 1 82 ? -7.825 8.705 -8.048 1.00 73.25 82 PRO A CA 1
ATOM 637 C C . PRO A 1 82 ? -9.153 8.964 -7.336 1.00 73.25 82 PRO A C 1
ATOM 639 O O . PRO A 1 82 ? -9.578 8.145 -6.517 1.00 73.25 82 PRO A O 1
ATOM 642 N N . LYS A 1 83 ? -9.786 10.112 -7.612 1.00 58.25 83 LYS A N 1
ATOM 643 C CA . LYS A 1 83 ? -11.176 10.330 -7.200 1.00 58.25 83 LYS A CA 1
ATOM 644 C C . LYS A 1 83 ? -11.939 9.130 -7.740 1.00 58.25 83 LYS A C 1
ATOM 646 O O . LYS A 1 83 ? -11.916 8.915 -8.951 1.00 58.25 83 LYS A O 1
ATOM 651 N N . SER A 1 84 ? -12.503 8.315 -6.854 1.00 49.06 84 SER A N 1
ATOM 652 C CA . SER A 1 84 ? -13.400 7.235 -7.238 1.00 49.06 84 SER A CA 1
ATOM 653 C C . SER A 1 84 ? -14.351 7.811 -8.282 1.00 49.06 84 SER A C 1
ATOM 655 O O . SER A 1 84 ? -15.018 8.813 -8.018 1.00 49.06 84 SER A O 1
ATOM 657 N N . ALA A 1 85 ? -14.338 7.255 -9.496 1.00 41.69 85 ALA A N 1
ATOM 658 C CA . ALA A 1 85 ? -15.393 7.565 -10.444 1.00 41.69 85 ALA A CA 1
ATOM 659 C C . ALA A 1 85 ? -16.715 7.282 -9.712 1.00 41.69 85 ALA A C 1
ATOM 661 O O . ALA A 1 85 ? -16.788 6.264 -9.015 1.00 41.69 85 ALA A O 1
ATOM 662 N N . PRO A 1 86 ? -17.709 8.183 -9.777 1.00 40.06 86 PRO A N 1
ATOM 663 C CA . PRO A 1 86 ? -18.980 7.933 -9.125 1.00 40.06 86 PRO A CA 1
ATOM 664 C C . PRO A 1 86 ? -19.523 6.624 -9.693 1.00 40.06 86 PRO A C 1
ATOM 666 O O . PRO A 1 86 ? -19.633 6.474 -10.911 1.00 40.06 86 PRO A O 1
ATOM 669 N N . THR A 1 87 ? -19.780 5.658 -8.814 1.00 44.16 87 THR A N 1
ATOM 670 C CA . THR A 1 87 ? -20.522 4.449 -9.157 1.00 44.16 87 THR A CA 1
ATOM 671 C C . THR A 1 87 ? -21.864 4.926 -9.704 1.00 44.16 87 THR A C 1
ATOM 673 O O . THR A 1 87 ? -22.609 5.590 -8.982 1.00 44.16 87 THR A O 1
ATOM 676 N N . ARG A 1 88 ? -22.092 4.717 -11.000 1.00 38.81 88 ARG A N 1
ATOM 677 C CA . ARG A 1 88 ? -23.334 5.090 -11.676 1.00 38.81 88 ARG A CA 1
ATOM 678 C C . ARG A 1 88 ? -24.377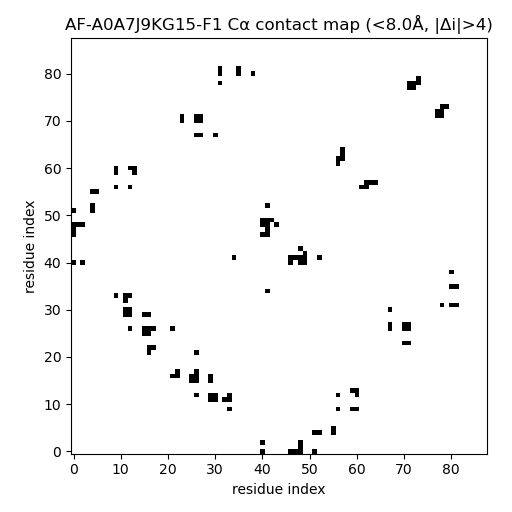 4.004 -11.477 1.00 38.81 88 ARG A C 1
ATOM 680 O O . ARG A 1 88 ? -23.963 2.823 -11.450 1.00 38.81 88 ARG A O 1
#

Mean predicted aligned error: 5.31 Å